Protein AF-A0A8T5MY66-F1 (afdb_monomer)

Solvent-accessible surface area (backbone atoms only — not comparable to full-atom values): 10699 Å² total; per-residue (Å²): 117,70,70,63,54,52,51,50,50,50,51,51,50,52,50,55,56,57,70,69,61,70,74,76,71,72,78,82,62,69,75,43,76,49,64,55,72,71,47,75,70,52,87,51,34,22,42,39,56,70,46,51,78,61,66,60,88,68,68,92,78,61,73,84,42,66,43,80,36,74,86,67,71,63,45,74,48,63,56,72,60,42,59,83,64,53,39,90,85,25,52,31,36,37,56,72,45,51,78,63,68,48,90,67,72,76,89,60,76,81,44,63,46,80,47,75,55,76,86,86,56,64,67,58,52,52,53,52,52,52,51,53,52,52,52,51,52,53,52,51,52,52,49,53,52,53,55,55,54,57,60,63,57,74,71,67,74,79,79,80,80,82,77,84,82,83,79,86,82,134

Secondary structure (DSSP, 8-state):
-HHHHHHHHHHHHHHHHHHH------------EEEPPPPPPBTTEEE--EEETT-----TTPPPSEEE-S-----EEEPPPBSSSPPTT-EEE--EEETT-----TTPPPSEEE-------HHHHHHHHHHHHHHHHHHHHHHHHHHHHHHHHTT----------PPPP-

Structure (mmCIF, N/CA/C/O backbone):
data_AF-A0A8T5MY66-F1
#
_entry.id   AF-A0A8T5MY66-F1
#
loop_
_atom_site.group_PDB
_atom_site.id
_atom_site.type_symbol
_atom_site.label_atom_id
_atom_site.label_alt_id
_atom_site.label_comp_id
_atom_site.label_asym_id
_atom_site.label_entity_id
_atom_site.label_seq_id
_atom_site.pdbx_PDB_ins_code
_atom_site.Cartn_x
_atom_site.Cartn_y
_atom_site.Cartn_z
_atom_site.occupancy
_atom_site.B_iso_or_equiv
_atom_site.auth_seq_id
_atom_site.auth_comp_id
_atom_site.auth_asym_id
_atom_site.auth_atom_id
_atom_site.pdbx_PDB_model_num
ATOM 1 N N . MET A 1 1 ? 43.181 -6.638 -99.731 1.00 58.56 1 MET A N 1
ATOM 2 C CA . MET A 1 1 ? 42.036 -5.962 -99.068 1.00 58.56 1 MET A CA 1
ATOM 3 C C . MET A 1 1 ? 41.405 -6.751 -97.910 1.00 58.56 1 MET A C 1
ATOM 5 O O . MET A 1 1 ? 41.001 -6.121 -96.945 1.00 58.56 1 MET A O 1
ATOM 9 N N . LYS A 1 2 ? 41.389 -8.096 -97.917 1.00 59.41 2 LYS A N 1
ATOM 10 C CA . LYS A 1 2 ? 40.743 -8.921 -96.867 1.00 59.41 2 LYS A CA 1
ATOM 11 C C . LYS A 1 2 ? 41.332 -8.785 -95.442 1.00 59.41 2 LYS A C 1
ATOM 13 O O . LYS A 1 2 ? 40.583 -8.845 -94.477 1.00 59.41 2 LYS A O 1
ATOM 18 N N . LYS A 1 3 ? 42.639 -8.510 -95.293 1.00 58.75 3 LYS A N 1
ATOM 19 C CA . LYS A 1 3 ? 43.291 -8.324 -93.973 1.00 58.75 3 LYS A CA 1
ATOM 20 C C . LYS A 1 3 ? 42.871 -7.041 -93.232 1.00 58.75 3 LYS A C 1
ATOM 22 O O . LYS A 1 3 ? 42.819 -7.055 -92.010 1.00 58.75 3 LYS A O 1
ATOM 27 N N . LYS A 1 4 ? 42.541 -5.956 -93.951 1.00 65.25 4 LYS A N 1
ATOM 28 C CA . LYS A 1 4 ? 42.082 -4.690 -93.337 1.00 65.25 4 LYS A CA 1
ATOM 29 C C . LYS A 1 4 ? 40.642 -4.799 -92.824 1.00 65.25 4 LYS A C 1
ATOM 31 O O . LYS A 1 4 ? 40.351 -4.314 -91.743 1.00 65.25 4 LYS A O 1
ATOM 36 N N . ILE A 1 5 ? 39.778 -5.505 -93.557 1.00 70.75 5 ILE A N 1
ATOM 37 C CA . ILE A 1 5 ? 38.392 -5.784 -93.144 1.00 70.75 5 ILE A CA 1
ATOM 38 C C . ILE A 1 5 ? 38.368 -6.707 -91.920 1.00 70.75 5 ILE A C 1
ATOM 40 O O . ILE A 1 5 ? 37.624 -6.449 -90.985 1.00 70.75 5 ILE A O 1
ATOM 44 N N . PHE A 1 6 ? 39.237 -7.722 -91.876 1.00 74.62 6 PHE A N 1
ATOM 45 C CA . PHE A 1 6 ? 39.376 -8.598 -90.709 1.00 74.62 6 PHE A CA 1
ATOM 46 C C . PHE A 1 6 ? 39.810 -7.834 -89.446 1.00 74.62 6 PHE A C 1
ATOM 48 O O . PHE A 1 6 ? 39.250 -8.047 -88.377 1.00 74.62 6 PHE A O 1
ATOM 55 N N . PHE A 1 7 ? 40.738 -6.881 -89.580 1.00 76.12 7 PHE A N 1
ATOM 56 C CA . PHE A 1 7 ? 41.144 -6.008 -88.474 1.00 76.12 7 PHE A CA 1
ATOM 57 C C . PHE A 1 7 ? 40.007 -5.100 -87.991 1.00 76.12 7 PHE A C 1
ATOM 59 O O . PHE A 1 7 ? 39.829 -4.931 -86.791 1.00 76.12 7 PHE A O 1
ATOM 66 N N . ILE A 1 8 ? 39.208 -4.558 -88.914 1.00 81.12 8 ILE A N 1
ATOM 67 C CA . ILE A 1 8 ? 38.040 -3.733 -88.581 1.00 81.12 8 ILE A CA 1
ATOM 68 C C . ILE A 1 8 ? 36.970 -4.572 -87.872 1.00 81.12 8 ILE A C 1
ATOM 70 O O . ILE A 1 8 ? 36.420 -4.119 -86.877 1.00 81.12 8 ILE A O 1
ATOM 74 N N . PHE A 1 9 ? 36.724 -5.810 -88.310 1.00 81.50 9 PHE A N 1
ATOM 75 C CA . PHE A 1 9 ? 35.807 -6.726 -87.625 1.00 81.50 9 PHE A CA 1
ATOM 76 C C . PHE A 1 9 ? 36.291 -7.097 -86.223 1.00 81.50 9 PHE A C 1
ATOM 78 O O . PHE A 1 9 ? 35.478 -7.128 -85.310 1.00 81.50 9 PHE A O 1
ATOM 85 N N . ILE A 1 10 ? 37.594 -7.320 -86.026 1.00 80.06 10 ILE A N 1
ATOM 86 C CA . ILE A 1 10 ? 38.159 -7.571 -84.692 1.00 80.06 10 ILE A CA 1
ATOM 87 C C . ILE A 1 10 ? 38.021 -6.336 -83.803 1.00 80.06 10 ILE A C 1
ATOM 89 O O . ILE A 1 10 ? 37.615 -6.475 -82.659 1.00 80.06 10 ILE A O 1
ATOM 93 N N . ILE A 1 11 ? 38.299 -5.136 -84.318 1.00 80.00 11 ILE A N 1
ATOM 94 C CA . ILE A 1 11 ? 38.149 -3.888 -83.558 1.00 80.00 11 ILE A CA 1
ATOM 95 C C . ILE A 1 11 ? 36.678 -3.642 -83.201 1.00 80.00 11 ILE A C 1
ATOM 97 O O . ILE A 1 11 ? 36.388 -3.301 -82.063 1.00 80.00 11 ILE A O 1
ATOM 101 N N . ILE A 1 12 ? 35.740 -3.867 -84.126 1.00 81.31 12 ILE A N 1
ATOM 102 C CA . ILE A 1 12 ? 34.298 -3.733 -83.870 1.00 81.31 12 ILE A CA 1
ATOM 103 C C . ILE A 1 12 ? 33.816 -4.796 -82.876 1.00 81.31 12 ILE A C 1
ATOM 105 O O . ILE A 1 12 ? 33.036 -4.472 -81.989 1.00 81.31 12 ILE A O 1
ATOM 109 N N . LEU A 1 13 ? 34.303 -6.036 -82.970 1.00 78.38 13 LEU A N 1
ATOM 110 C CA . LEU A 1 13 ? 33.989 -7.100 -82.014 1.00 78.38 13 LEU A CA 1
ATOM 111 C C . LEU A 1 13 ? 34.544 -6.767 -80.623 1.00 78.38 13 LEU A C 1
ATOM 113 O O . LEU A 1 13 ? 33.845 -6.934 -79.634 1.00 78.38 13 LEU A O 1
ATOM 117 N N . PHE A 1 14 ? 35.764 -6.233 -80.545 1.00 74.88 14 PHE A N 1
ATOM 118 C CA . PHE A 1 14 ? 36.388 -5.808 -79.293 1.00 74.88 14 PHE A CA 1
ATOM 119 C C . PHE A 1 14 ? 35.660 -4.598 -78.684 1.00 74.88 14 PHE A C 1
ATOM 121 O O . PHE A 1 14 ? 35.406 -4.578 -77.486 1.00 74.88 14 PHE A O 1
ATOM 128 N N . LEU A 1 15 ? 35.226 -3.637 -79.509 1.00 73.88 15 LEU A N 1
ATOM 129 C CA . LEU A 1 15 ? 34.414 -2.490 -79.085 1.00 73.88 15 LEU A CA 1
ATOM 130 C C . LEU A 1 15 ? 33.002 -2.904 -78.634 1.00 73.88 15 LEU A C 1
ATOM 132 O O . LEU A 1 15 ? 32.518 -2.388 -77.631 1.00 73.88 15 LEU A O 1
ATOM 136 N N . LEU A 1 16 ? 32.356 -3.857 -79.318 1.00 72.19 16 LEU A N 1
ATOM 137 C CA . LEU A 1 16 ? 31.059 -4.429 -78.922 1.00 72.19 16 LEU A CA 1
ATOM 138 C C . LEU A 1 16 ? 31.158 -5.245 -77.626 1.00 72.19 16 LEU A C 1
ATOM 140 O O . LEU A 1 16 ? 30.234 -5.219 -76.817 1.00 72.19 16 LEU A O 1
ATOM 144 N N . VAL A 1 17 ? 32.280 -5.933 -77.398 1.00 71.31 17 VAL A N 1
ATOM 145 C CA . VAL A 1 17 ? 32.572 -6.610 -76.126 1.00 71.31 17 VAL A CA 1
ATOM 146 C C . VAL A 1 17 ? 32.805 -5.584 -75.011 1.00 71.31 17 VAL A C 1
ATOM 148 O O . VAL A 1 17 ? 32.266 -5.755 -73.921 1.00 71.31 17 VAL A O 1
ATOM 151 N N . CYS A 1 18 ? 33.509 -4.479 -75.283 1.00 65.75 18 CYS A N 1
ATOM 152 C CA . CYS A 1 18 ? 33.688 -3.389 -74.318 1.00 65.75 18 CYS A CA 1
ATOM 153 C C . CYS A 1 18 ? 32.377 -2.661 -73.965 1.00 65.75 18 CYS A C 1
ATOM 155 O O . CYS A 1 18 ? 32.228 -2.230 -72.827 1.00 65.75 18 CYS A O 1
ATOM 157 N N . LEU A 1 19 ? 31.417 -2.550 -74.891 1.00 66.12 19 LEU A N 1
ATOM 158 C CA . LEU A 1 19 ? 30.118 -1.896 -74.653 1.00 66.12 19 LEU A CA 1
ATOM 159 C C . LEU A 1 19 ? 29.172 -2.695 -73.734 1.00 66.12 19 LEU A C 1
ATOM 161 O O . LEU A 1 19 ? 28.270 -2.105 -73.148 1.00 66.12 19 LEU A O 1
ATOM 165 N N . ASN A 1 20 ? 29.379 -4.008 -73.584 1.00 62.38 20 ASN A N 1
ATOM 166 C CA . ASN A 1 20 ? 28.570 -4.865 -72.702 1.00 62.38 20 ASN A CA 1
ATOM 167 C C . ASN A 1 20 ? 29.168 -5.036 -71.301 1.00 62.38 20 ASN A C 1
ATOM 169 O O . ASN A 1 20 ? 28.506 -5.569 -70.412 1.00 62.38 20 ASN A O 1
ATOM 173 N N . VAL A 1 21 ? 30.397 -4.562 -71.077 1.00 61.84 21 VAL A N 1
ATOM 174 C CA . VAL A 1 21 ? 30.969 -4.453 -69.733 1.00 61.84 21 VAL A CA 1
ATOM 175 C C . VAL A 1 21 ? 30.488 -3.134 -69.138 1.00 61.84 21 VAL A C 1
ATOM 177 O O . VAL A 1 21 ? 31.235 -2.181 -68.931 1.00 61.84 21 VAL A O 1
ATOM 180 N N . VAL A 1 22 ? 29.185 -3.077 -68.864 1.00 61.06 22 VAL A N 1
ATOM 181 C CA . VAL A 1 22 ? 28.680 -2.190 -67.823 1.00 61.06 22 VAL A CA 1
ATOM 182 C C . VAL A 1 22 ? 29.174 -2.806 -66.523 1.00 61.06 22 VAL A C 1
ATOM 184 O O . VAL A 1 22 ? 28.563 -3.718 -65.972 1.00 61.06 22 VAL A O 1
ATOM 187 N N . CYS A 1 23 ? 30.331 -2.340 -66.056 1.00 57.69 23 CYS A N 1
ATOM 188 C CA . CYS A 1 23 ? 30.695 -2.490 -64.661 1.00 57.69 23 CYS A CA 1
ATOM 189 C C . CYS A 1 23 ? 29.649 -1.708 -63.866 1.00 57.69 23 CYS A C 1
ATOM 191 O O . CYS A 1 23 ? 29.817 -0.518 -63.605 1.00 57.69 23 CYS A O 1
ATOM 193 N N . ALA A 1 24 ? 28.555 -2.369 -63.488 1.00 60.09 24 ALA A N 1
ATOM 194 C CA . ALA A 1 24 ? 27.891 -2.028 -62.249 1.00 60.09 24 ALA A CA 1
ATOM 195 C C . ALA A 1 24 ? 28.945 -2.283 -61.170 1.00 60.09 24 ALA A C 1
ATOM 197 O O . ALA A 1 24 ? 29.106 -3.398 -60.682 1.00 60.09 24 ALA A O 1
ATOM 198 N N . ALA A 1 25 ? 29.759 -1.263 -60.900 1.00 57.56 25 ALA A N 1
ATOM 199 C CA . ALA A 1 25 ? 30.486 -1.183 -59.659 1.00 57.56 25 ALA A CA 1
ATOM 200 C C . ALA A 1 25 ? 29.394 -1.132 -58.594 1.00 57.56 25 ALA A C 1
ATOM 202 O O . ALA A 1 25 ? 28.840 -0.075 -58.296 1.00 57.56 25 ALA A O 1
ATOM 203 N N . GLU A 1 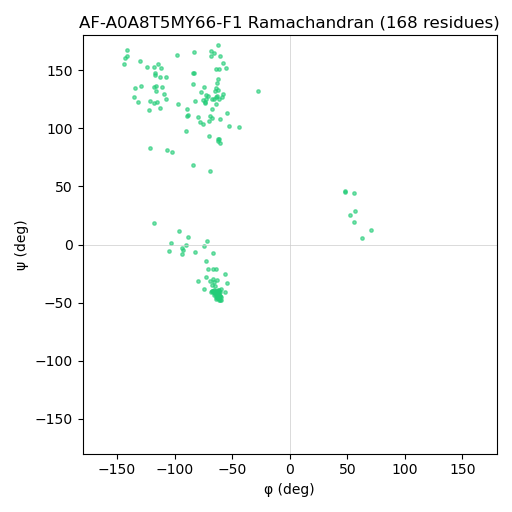26 ? 29.002 -2.307 -58.109 1.00 61.00 26 GLU A N 1
ATOM 204 C CA . GLU A 1 26 ? 28.394 -2.431 -56.803 1.00 61.00 26 GLU A CA 1
ATOM 205 C C . GLU A 1 26 ? 29.393 -1.742 -55.880 1.00 61.00 26 GLU A C 1
ATOM 207 O O . GLU A 1 26 ? 30.505 -2.230 -55.657 1.00 61.00 26 GLU A O 1
ATOM 212 N N . ASN A 1 27 ? 29.078 -0.504 -55.496 1.00 65.25 27 ASN A N 1
ATOM 213 C CA . ASN A 1 27 ? 29.846 0.216 -54.505 1.00 65.25 27 ASN A CA 1
ATOM 214 C C . ASN A 1 27 ? 29.698 -0.616 -53.235 1.00 65.25 27 ASN A C 1
ATOM 216 O O . ASN A 1 27 ? 28.736 -0.434 -52.493 1.00 65.25 27 ASN A O 1
ATOM 220 N N . ASN A 1 28 ? 30.616 -1.564 -53.030 1.00 73.94 28 ASN A N 1
ATOM 221 C CA . ASN A 1 28 ? 30.722 -2.406 -51.846 1.00 73.94 28 ASN A CA 1
ATOM 222 C C . ASN A 1 28 ? 31.175 -1.533 -50.675 1.00 73.94 28 ASN A C 1
ATOM 224 O O . ASN A 1 28 ? 32.269 -1.676 -50.129 1.00 73.94 28 ASN A O 1
ATOM 228 N N . CYS A 1 29 ? 30.336 -0.564 -50.325 1.00 83.12 29 CYS A N 1
ATOM 229 C CA . CYS A 1 29 ? 30.493 0.250 -49.148 1.00 83.12 29 CYS A CA 1
ATOM 230 C C . CYS A 1 29 ? 30.077 -0.620 -47.969 1.00 83.12 29 CYS A C 1
ATOM 232 O O . CYS A 1 29 ? 28.899 -0.906 -47.764 1.00 83.12 29 CYS A O 1
ATOM 234 N N . THR A 1 30 ? 31.074 -1.107 -47.238 1.00 88.06 30 THR A N 1
ATOM 235 C CA . THR A 1 30 ? 30.850 -1.867 -46.009 1.00 88.06 30 THR A CA 1
ATOM 236 C C . THR A 1 30 ? 30.624 -0.870 -44.880 1.00 88.06 30 THR A C 1
ATOM 238 O O . THR A 1 30 ? 31.488 -0.019 -44.643 1.00 88.06 30 THR A O 1
ATOM 241 N N . GLN A 1 31 ? 29.491 -0.966 -44.180 1.00 90.31 31 GLN A N 1
ATOM 242 C CA . GLN A 1 31 ? 29.207 -0.084 -43.050 1.00 90.31 31 GLN A CA 1
ATOM 243 C C . GLN A 1 31 ? 30.222 -0.295 -41.920 1.00 90.31 31 GLN A C 1
ATOM 245 O O . GLN A 1 31 ? 30.559 -1.429 -41.574 1.00 90.31 31 GLN A O 1
ATOM 250 N N . ASN A 1 32 ? 30.667 0.797 -41.302 1.00 92.69 32 ASN A N 1
ATOM 251 C CA . ASN A 1 32 ? 31.508 0.777 -40.109 1.00 92.69 32 ASN A CA 1
ATOM 252 C C . ASN A 1 32 ? 30.798 1.523 -38.978 1.00 92.69 32 ASN A C 1
ATOM 254 O O . ASN A 1 32 ? 31.026 2.713 -38.741 1.00 92.69 32 ASN A O 1
ATOM 258 N N . TRP A 1 33 ? 29.909 0.808 -38.294 1.00 93.81 33 TRP A N 1
ATOM 259 C CA . TRP A 1 33 ? 29.104 1.362 -37.214 1.00 93.81 33 TRP A CA 1
ATOM 260 C C . TRP A 1 33 ? 29.930 1.597 -35.954 1.00 93.81 33 TRP A C 1
ATOM 262 O O . TRP A 1 33 ? 30.492 0.669 -35.373 1.00 93.81 33 TRP A O 1
ATOM 272 N N . GLN A 1 34 ? 29.932 2.842 -35.496 1.00 95.25 34 GLN A N 1
ATOM 273 C CA . GLN A 1 34 ? 30.491 3.257 -34.218 1.00 95.25 34 GLN A CA 1
ATOM 274 C C . GLN A 1 34 ? 29.340 3.707 -33.324 1.00 95.25 34 GLN A C 1
ATOM 276 O O . GLN A 1 34 ? 28.626 4.653 -33.657 1.00 95.25 34 GLN A O 1
ATOM 281 N N . CYS A 1 35 ? 29.138 3.011 -32.206 1.00 96.75 35 CYS A N 1
ATOM 282 C CA . CYS A 1 35 ? 28.062 3.314 -31.270 1.00 96.75 35 CYS A CA 1
ATOM 283 C C . CYS A 1 35 ? 28.604 3.952 -29.991 1.00 96.75 35 CYS A C 1
ATOM 285 O O . CYS A 1 35 ? 29.657 3.559 -29.486 1.00 96.75 35 CYS A O 1
ATOM 287 N N . THR A 1 36 ? 27.851 4.892 -29.425 1.00 96.69 36 THR A N 1
ATOM 288 C CA . THR A 1 36 ? 28.101 5.386 -28.070 1.00 96.69 36 THR A CA 1
ATOM 289 C C . THR A 1 36 ? 27.859 4.282 -27.039 1.00 96.69 36 THR A C 1
ATOM 291 O O . THR A 1 36 ? 27.196 3.274 -27.314 1.00 96.69 36 THR A O 1
ATOM 294 N N . ILE A 1 37 ? 28.341 4.498 -25.812 1.00 93.19 37 ILE A N 1
ATOM 295 C CA . ILE A 1 37 ? 27.845 3.733 -24.664 1.00 93.19 37 ILE A CA 1
ATOM 296 C C . ILE A 1 37 ? 26.328 3.920 -24.525 1.00 93.19 37 ILE A C 1
ATOM 298 O O . ILE A 1 37 ? 25.766 4.916 -24.996 1.00 93.19 37 ILE A O 1
ATOM 302 N N . TRP A 1 38 ? 25.674 2.955 -23.883 1.00 90.94 38 TRP A N 1
ATOM 303 C CA . TRP A 1 38 ? 24.275 3.096 -23.504 1.00 90.94 38 TRP A CA 1
ATOM 304 C C . TRP A 1 38 ? 24.093 4.254 -22.522 1.00 90.94 38 TRP A C 1
ATOM 306 O O . TRP A 1 38 ? 24.941 4.489 -21.657 1.00 90.94 38 TRP A O 1
ATOM 316 N N . SER A 1 39 ? 22.985 4.977 -22.663 1.00 88.12 39 SER A N 1
ATOM 317 C CA . SER A 1 39 ? 22.543 5.974 -21.696 1.00 88.12 39 SER A CA 1
ATOM 318 C C . SER A 1 39 ? 22.238 5.332 -20.342 1.00 88.12 39 SER A C 1
ATOM 320 O O . SER A 1 39 ? 22.142 4.111 -20.210 1.00 88.12 39 SER A O 1
ATOM 322 N N . ALA A 1 40 ? 21.989 6.171 -19.334 1.00 80.69 40 ALA A N 1
ATOM 323 C CA . ALA A 1 40 ? 21.307 5.710 -18.132 1.00 80.69 40 ALA A CA 1
ATOM 324 C C . ALA A 1 40 ? 19.953 5.068 -18.491 1.00 80.69 40 ALA A C 1
ATOM 326 O O . ALA A 1 40 ? 19.330 5.419 -19.499 1.00 80.69 40 ALA A O 1
ATOM 327 N N . CYS A 1 41 ? 19.521 4.129 -17.655 1.00 79.69 41 CYS A N 1
ATOM 328 C CA . CYS A 1 41 ? 18.218 3.493 -17.764 1.00 79.69 41 CYS A CA 1
ATOM 329 C C . CYS A 1 41 ? 17.127 4.471 -17.313 1.00 79.69 41 CYS A C 1
ATOM 331 O O . CYS A 1 41 ? 17.173 4.933 -16.174 1.00 79.69 41 CYS A O 1
ATOM 333 N N . VAL A 1 42 ? 16.167 4.784 -18.183 1.00 73.69 42 VAL A N 1
ATOM 334 C CA . VAL A 1 42 ? 15.022 5.656 -17.876 1.00 73.69 42 VAL A CA 1
ATOM 335 C C . VAL A 1 42 ? 13.756 4.957 -18.360 1.00 73.69 42 VAL A C 1
ATOM 337 O O . VAL A 1 42 ? 13.667 4.602 -19.532 1.00 73.69 42 VAL A O 1
ATOM 340 N N . GLY A 1 43 ? 12.794 4.715 -17.466 1.00 69.00 43 GLY A N 1
ATOM 341 C CA . GLY A 1 43 ? 11.544 4.031 -17.824 1.00 69.00 43 GLY A CA 1
ATOM 342 C C . GLY A 1 43 ? 11.765 2.655 -18.470 1.00 69.00 43 GLY A C 1
ATOM 343 O O . GLY A 1 43 ? 11.172 2.360 -19.502 1.00 69.00 43 GLY A O 1
ATOM 344 N N . GLU A 1 44 ? 12.677 1.846 -17.914 1.00 78.00 44 GLU A N 1
ATOM 345 C CA . GLU A 1 44 ? 13.087 0.520 -18.424 1.00 78.00 44 GLU A CA 1
ATOM 346 C C . GLU A 1 44 ? 13.759 0.516 -19.811 1.00 78.00 44 GLU A C 1
ATOM 348 O O . GLU A 1 44 ? 14.083 -0.554 -20.333 1.00 78.00 44 GLU A O 1
ATOM 353 N N . ILE A 1 45 ? 14.033 1.686 -20.397 1.00 83.94 45 ILE A N 1
ATOM 354 C CA . ILE A 1 45 ? 14.668 1.832 -21.708 1.00 83.94 45 ILE A CA 1
ATOM 355 C C . ILE A 1 45 ? 16.001 2.571 -21.561 1.00 83.94 45 ILE A C 1
ATOM 357 O O . ILE A 1 45 ? 16.121 3.586 -20.879 1.00 83.94 45 ILE A O 1
ATOM 361 N N . GLN A 1 46 ? 17.028 2.060 -22.233 1.00 90.12 46 GLN A N 1
ATOM 362 C CA . GLN A 1 46 ? 18.279 2.778 -22.463 1.00 90.12 46 GLN A CA 1
ATOM 363 C C . GLN A 1 46 ? 18.470 2.977 -23.962 1.00 90.12 46 GLN A C 1
ATOM 365 O O . GLN A 1 46 ? 18.095 2.124 -24.774 1.00 90.12 46 GLN A O 1
ATOM 370 N N . ILE A 1 47 ? 19.061 4.111 -24.321 1.00 93.19 47 ILE A N 1
ATOM 371 C CA . ILE A 1 47 ? 19.302 4.506 -25.705 1.00 93.19 47 ILE A CA 1
ATOM 372 C C . ILE A 1 47 ? 20.796 4.639 -25.974 1.00 93.19 47 ILE A C 1
ATOM 374 O O . ILE A 1 47 ? 21.586 4.926 -25.077 1.00 93.19 47 ILE A O 1
ATOM 378 N N . ARG A 1 48 ? 21.199 4.439 -27.221 1.00 96.06 48 ARG A N 1
ATOM 379 C CA . ARG A 1 48 ? 22.538 4.776 -27.715 1.00 96.06 48 ARG A CA 1
ATOM 380 C C . ARG A 1 48 ? 22.422 5.328 -29.125 1.00 96.06 48 ARG A C 1
ATOM 382 O O . ARG A 1 48 ? 21.413 5.109 -29.782 1.00 96.06 48 ARG A O 1
ATOM 389 N N . SER A 1 49 ? 23.460 6.006 -29.591 1.00 96.06 49 SER A N 1
ATOM 390 C CA . SER A 1 49 ? 23.542 6.481 -30.972 1.00 96.06 49 SER A CA 1
ATOM 391 C C . SER A 1 49 ? 24.618 5.707 -31.718 1.00 96.06 49 SER A C 1
ATOM 393 O O . SER A 1 49 ? 25.703 5.502 -31.175 1.00 96.06 49 SER A O 1
ATOM 395 N N . CYS A 1 50 ? 24.322 5.273 -32.938 1.00 95.81 50 CYS A N 1
ATOM 396 C CA . CYS A 1 50 ? 25.220 4.556 -33.830 1.00 95.81 50 CYS A CA 1
ATOM 397 C C . CYS A 1 50 ? 25.377 5.334 -35.141 1.00 95.81 50 CYS A C 1
ATOM 399 O O . CYS A 1 50 ? 24.402 5.605 -35.843 1.00 95.81 50 CYS A O 1
ATOM 401 N N . ILE A 1 51 ? 26.622 5.663 -35.487 1.00 93.94 51 ILE A N 1
ATOM 402 C CA . ILE A 1 51 ? 26.980 6.426 -36.687 1.00 93.94 51 ILE A CA 1
ATOM 403 C C . ILE A 1 51 ? 27.831 5.542 -37.598 1.00 93.94 51 ILE A C 1
ATOM 405 O O . ILE A 1 51 ? 28.784 4.907 -37.139 1.00 93.94 51 ILE A O 1
ATOM 409 N N . ASP A 1 52 ? 27.498 5.504 -38.887 1.00 94.00 52 ASP A N 1
ATOM 410 C CA . ASP A 1 52 ? 28.329 4.847 -39.893 1.00 94.00 52 ASP A CA 1
ATOM 411 C C . ASP A 1 52 ? 29.494 5.763 -40.275 1.00 94.00 52 ASP A C 1
ATOM 413 O O . ASP A 1 52 ? 29.317 6.784 -40.941 1.00 94.00 52 ASP A O 1
ATOM 417 N N . SER A 1 53 ? 30.703 5.387 -39.863 1.00 92.69 53 SER A N 1
ATOM 418 C CA . SER A 1 53 ? 31.913 6.168 -40.147 1.00 92.69 53 SER A CA 1
ATOM 419 C C . SER A 1 53 ? 32.270 6.196 -41.633 1.00 92.69 53 SER A C 1
ATOM 421 O O . SER A 1 53 ? 32.984 7.096 -42.069 1.00 92.69 53 SER A O 1
ATOM 423 N N . ASN A 1 54 ? 31.766 5.234 -42.410 1.00 89.75 54 ASN A N 1
ATOM 424 C CA . ASN A 1 54 ? 32.005 5.153 -43.848 1.00 89.75 54 ASN A CA 1
ATOM 425 C C . ASN A 1 54 ? 30.915 5.858 -44.672 1.00 89.75 54 ASN A C 1
ATOM 427 O O . ASN A 1 54 ? 31.063 5.975 -45.887 1.00 89.75 54 ASN A O 1
ATOM 431 N N . ASN A 1 55 ? 29.854 6.356 -44.022 1.00 88.19 55 ASN A N 1
ATOM 432 C CA . ASN A 1 55 ? 28.742 7.083 -44.636 1.00 88.19 55 ASN A CA 1
ATOM 433 C C . ASN A 1 55 ? 28.165 6.385 -45.885 1.00 88.19 55 ASN A C 1
ATOM 435 O O . ASN A 1 55 ? 27.937 7.007 -46.924 1.00 88.19 55 ASN A O 1
ATOM 439 N N . CYS A 1 56 ? 27.941 5.075 -45.787 1.00 86.88 56 CYS A N 1
ATOM 440 C CA . CYS A 1 56 ? 27.481 4.233 -46.887 1.00 86.88 56 CYS A CA 1
ATOM 441 C C . CYS A 1 56 ? 26.005 4.457 -47.257 1.00 86.88 56 CYS A C 1
ATOM 443 O O . CYS A 1 56 ? 25.564 3.991 -48.306 1.00 86.88 56 CYS A O 1
ATOM 445 N N . GLY A 1 57 ? 25.231 5.143 -46.407 1.00 81.06 57 GLY A N 1
ATOM 446 C CA . GLY A 1 57 ? 23.831 5.506 -46.666 1.00 81.06 57 GLY A CA 1
ATOM 447 C C . GLY A 1 57 ? 22.844 4.333 -46.638 1.00 81.06 57 GLY A C 1
ATOM 448 O O . GLY A 1 57 ? 21.707 4.482 -47.079 1.00 81.06 57 GLY A O 1
ATOM 449 N N . ASN A 1 58 ? 23.269 3.167 -46.143 1.00 81.62 58 ASN A N 1
ATOM 450 C CA . ASN A 1 58 ? 22.454 1.961 -46.061 1.00 81.62 58 ASN A CA 1
ATOM 451 C C . ASN A 1 58 ? 22.347 1.459 -44.609 1.00 81.62 58 ASN A C 1
ATOM 453 O O . ASN A 1 58 ? 23.328 0.972 -44.044 1.00 81.62 58 ASN A O 1
ATOM 457 N N . ASP A 1 59 ? 21.133 1.477 -44.054 1.00 85.81 59 ASP A N 1
ATOM 458 C CA . ASP A 1 59 ? 20.839 1.095 -42.665 1.00 85.81 59 ASP A CA 1
ATOM 459 C C . ASP A 1 59 ? 20.533 -0.401 -42.461 1.00 85.81 59 ASP A C 1
ATOM 461 O O . ASP A 1 59 ? 20.196 -0.817 -41.354 1.00 85.81 59 ASP A O 1
ATOM 465 N N . SER A 1 60 ? 20.683 -1.243 -43.492 1.00 84.38 60 SER A N 1
ATOM 466 C CA . SER A 1 60 ? 20.316 -2.675 -43.438 1.00 84.38 60 SER A CA 1
ATOM 467 C C . SER A 1 60 ? 21.005 -3.458 -42.307 1.00 84.38 60 SER A C 1
ATOM 469 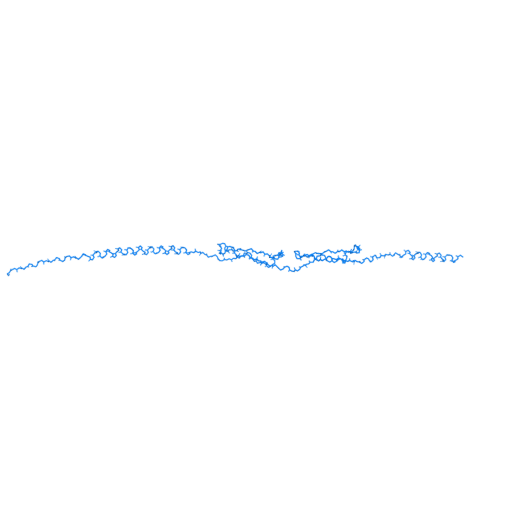O O . SER A 1 60 ? 20.486 -4.474 -41.855 1.00 84.38 60 SER A O 1
ATOM 471 N N . ALA A 1 61 ? 22.174 -2.994 -41.858 1.00 86.19 61 ALA A N 1
ATOM 472 C CA . ALA A 1 61 ? 22.962 -3.590 -40.780 1.00 86.19 61 ALA A CA 1
ATOM 473 C C . ALA A 1 61 ? 23.132 -2.648 -39.572 1.00 86.19 61 ALA A C 1
ATOM 475 O O . ALA A 1 61 ? 24.062 -2.828 -38.782 1.00 86.19 61 ALA A O 1
ATOM 476 N N . LYS A 1 62 ? 22.286 -1.615 -39.439 1.00 93.19 62 LYS A N 1
ATOM 477 C CA . LYS A 1 62 ? 22.386 -0.654 -38.337 1.00 93.19 62 LYS A CA 1
ATOM 478 C C . LYS A 1 62 ? 22.139 -1.354 -36.990 1.00 93.19 62 LYS A C 1
ATOM 480 O O . LYS A 1 62 ? 21.115 -2.023 -36.834 1.00 93.19 62 LYS A O 1
ATOM 485 N N . PRO A 1 63 ? 23.040 -1.218 -35.998 1.00 93.25 63 PRO A N 1
ATOM 486 C CA . PRO A 1 63 ? 22.826 -1.784 -34.673 1.00 93.25 63 PRO A CA 1
ATOM 487 C C . PRO A 1 63 ? 21.621 -1.152 -33.971 1.00 93.25 63 PRO A C 1
ATOM 489 O O . PRO A 1 63 ? 21.317 0.021 -34.163 1.00 93.25 63 PRO A O 1
ATOM 492 N N . VAL A 1 64 ? 20.974 -1.920 -33.093 1.00 92.62 64 VAL A N 1
ATOM 493 C CA . VAL A 1 64 ? 19.821 -1.444 -32.319 1.00 92.62 64 VAL A CA 1
ATOM 494 C C . VAL A 1 64 ? 20.227 -0.285 -31.400 1.00 92.62 64 VAL A C 1
ATOM 496 O O . VAL A 1 64 ? 21.229 -0.380 -30.687 1.00 92.62 64 VAL A O 1
ATOM 499 N N . GLU A 1 65 ? 19.434 0.783 -31.400 1.00 95.44 65 GLU A N 1
ATOM 500 C CA . GLU A 1 65 ? 19.679 2.022 -30.644 1.00 95.44 65 GLU A CA 1
ATOM 501 C C . GLU A 1 65 ? 18.792 2.180 -29.402 1.00 95.44 65 GLU A C 1
ATOM 503 O O . GLU A 1 65 ? 19.004 3.097 -28.614 1.00 95.44 65 GLU A O 1
ATOM 508 N N . ASN A 1 66 ? 17.838 1.273 -29.183 1.00 92.62 66 ASN A N 1
ATOM 509 C CA . ASN A 1 66 ? 17.048 1.183 -27.958 1.00 92.62 66 ASN A CA 1
ATOM 510 C C . ASN A 1 66 ? 17.076 -0.248 -27.417 1.00 92.62 66 ASN A C 1
ATOM 512 O O . ASN A 1 66 ? 16.953 -1.212 -28.161 1.00 92.62 66 ASN A O 1
ATOM 516 N N . GLN A 1 67 ? 17.248 -0.413 -26.114 1.00 88.06 67 GLN A N 1
ATOM 517 C CA . GLN A 1 67 ? 17.066 -1.726 -25.507 1.00 88.06 67 GLN A CA 1
ATOM 518 C C . GLN A 1 67 ? 16.444 -1.595 -24.130 1.00 88.06 67 GLN A C 1
ATOM 520 O O . GLN A 1 67 ? 16.599 -0.571 -23.462 1.00 88.06 67 GLN A O 1
ATOM 525 N N . SER A 1 68 ? 15.779 -2.664 -23.696 1.00 84.25 68 SER A N 1
ATOM 526 C CA . SER A 1 68 ? 15.377 -2.772 -22.303 1.00 84.25 68 SER A CA 1
ATOM 527 C C . SER A 1 68 ? 16.634 -2.809 -21.432 1.00 84.25 68 SER A C 1
ATOM 529 O O . SER A 1 68 ? 17.581 -3.559 -21.694 1.00 84.25 68 SER A O 1
ATOM 531 N N . CYS A 1 69 ? 16.683 -1.941 -20.434 1.00 77.00 69 CYS A N 1
ATOM 532 C CA . CYS A 1 69 ? 17.665 -1.999 -19.362 1.00 77.00 69 CYS A CA 1
ATOM 533 C C . CYS A 1 69 ? 17.054 -2.678 -18.137 1.00 77.00 69 CYS A C 1
ATOM 535 O O . CYS A 1 69 ? 15.846 -2.864 -18.060 1.00 77.00 69 CYS A O 1
ATOM 537 N N . PHE A 1 70 ? 17.935 -3.108 -17.232 1.00 66.31 70 PHE A N 1
ATOM 538 C CA . PHE A 1 70 ? 17.675 -3.926 -16.047 1.00 66.31 70 PHE A CA 1
ATOM 539 C C . PHE A 1 70 ? 16.262 -3.776 -15.461 1.00 66.31 70 PHE A C 1
ATOM 541 O O . PHE A 1 70 ? 15.815 -2.657 -15.227 1.00 66.31 70 PHE A O 1
ATOM 548 N N . GLN A 1 71 ? 15.611 -4.913 -15.179 1.00 71.12 71 GLN A N 1
ATOM 549 C CA . GLN A 1 71 ? 14.334 -5.004 -14.463 1.00 71.12 71 GLN A CA 1
ATOM 550 C C . GLN A 1 71 ? 14.359 -4.065 -13.252 1.00 71.12 71 GLN A C 1
ATOM 552 O O . GLN A 1 71 ? 14.974 -4.387 -12.229 1.00 71.12 71 GLN A O 1
ATOM 557 N N . CYS A 1 72 ? 13.722 -2.900 -13.368 1.00 73.00 72 CYS A N 1
ATOM 558 C CA . CYS A 1 72 ? 13.615 -1.993 -12.244 1.00 73.00 72 CYS A CA 1
ATOM 559 C C . CYS A 1 72 ? 12.707 -2.679 -11.228 1.00 73.00 72 CYS A C 1
ATOM 561 O O . CYS A 1 72 ? 11.522 -2.902 -11.473 1.00 73.00 72 CYS A O 1
ATOM 563 N N . THR A 1 73 ? 13.295 -3.134 -10.125 1.00 82.31 73 THR A N 1
ATOM 564 C CA . THR A 1 73 ? 12.533 -3.791 -9.069 1.00 82.31 73 THR A CA 1
ATOM 565 C C . THR A 1 73 ? 12.064 -2.695 -8.122 1.00 82.31 73 THR A C 1
ATOM 567 O O . THR A 1 73 ? 12.918 -2.081 -7.474 1.00 82.31 73 THR A O 1
ATOM 570 N N . PRO A 1 74 ? 10.751 -2.410 -8.055 1.00 86.38 74 PRO A N 1
ATOM 571 C CA . PRO A 1 74 ? 10.254 -1.332 -7.219 1.00 86.38 74 PRO A CA 1
ATOM 572 C C . PRO A 1 74 ? 10.547 -1.646 -5.752 1.00 86.38 74 PRO A C 1
ATOM 574 O O . PRO A 1 74 ? 10.333 -2.769 -5.285 1.00 86.38 74 PRO A O 1
ATOM 577 N N . ASN A 1 75 ? 11.039 -0.645 -5.030 1.00 89.50 75 ASN A N 1
ATOM 578 C CA . ASN A 1 75 ? 11.273 -0.720 -3.595 1.00 89.50 75 ASN A CA 1
ATOM 579 C C . ASN A 1 75 ? 10.201 0.113 -2.892 1.00 89.50 75 ASN A C 1
ATOM 581 O O . ASN A 1 75 ? 10.413 1.279 -2.555 1.00 89.50 75 ASN A O 1
ATOM 585 N N . TRP A 1 76 ? 9.027 -0.494 -2.718 1.00 94.88 76 TRP A N 1
ATOM 586 C CA . TRP A 1 76 ? 7.879 0.155 -2.098 1.00 94.88 76 TRP A CA 1
ATOM 587 C C . TRP A 1 76 ? 8.126 0.419 -0.614 1.00 94.88 76 TRP A C 1
ATOM 589 O O . TRP A 1 76 ? 8.240 -0.509 0.186 1.00 94.88 76 TRP A O 1
ATOM 599 N N . GLN A 1 77 ? 8.146 1.694 -0.251 1.00 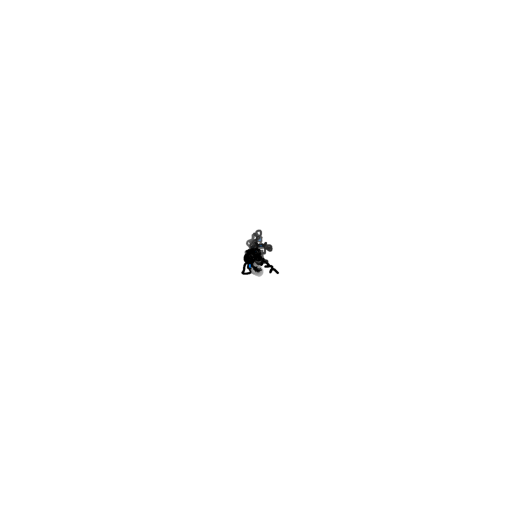96.31 77 GLN A N 1
ATOM 600 C CA . GLN A 1 77 ? 8.172 2.181 1.120 1.00 96.31 77 GLN A CA 1
ATOM 601 C C . GLN A 1 77 ? 6.793 2.759 1.429 1.00 96.31 77 GLN A C 1
ATOM 603 O O . GLN A 1 77 ? 6.301 3.606 0.686 1.00 96.31 77 GLN A O 1
ATOM 608 N N . CYS A 1 78 ? 6.140 2.286 2.489 1.00 97.88 78 CYS A N 1
ATOM 609 C CA . CYS A 1 78 ? 4.797 2.739 2.844 1.00 97.88 78 CYS A CA 1
ATOM 610 C C . CYS A 1 78 ? 4.781 3.433 4.204 1.00 97.88 78 CYS A C 1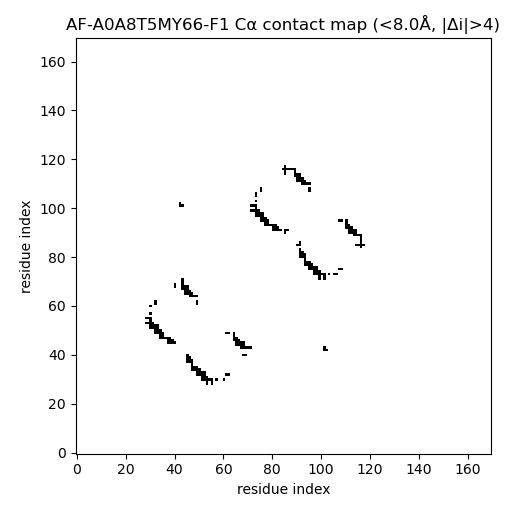
ATOM 612 O O . CYS A 1 78 ? 5.524 3.043 5.102 1.00 97.88 78 CYS A O 1
ATOM 614 N N . THR A 1 79 ? 3.897 4.416 4.367 1.0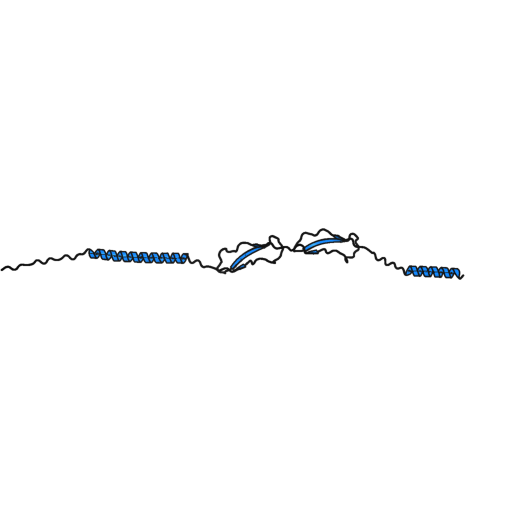0 97.81 79 THR A N 1
ATOM 615 C CA . THR A 1 79 ? 3.576 4.985 5.680 1.00 97.81 79 THR A CA 1
ATOM 616 C C . THR A 1 79 ? 2.833 3.972 6.549 1.00 97.81 79 THR A C 1
ATOM 618 O O . THR A 1 79 ? 2.301 2.968 6.057 1.00 97.81 79 THR A O 1
ATOM 621 N N . GLU A 1 80 ? 2.736 4.283 7.840 1.00 97.81 80 GLU A N 1
ATOM 622 C CA . GLU A 1 80 ? 1.778 3.627 8.725 1.00 97.81 80 GLU A CA 1
ATOM 623 C C . GLU A 1 80 ? 0.336 3.859 8.256 1.00 97.81 80 GLU A C 1
ATOM 625 O O . GLU A 1 80 ? 0.049 4.735 7.430 1.00 97.81 80 GLU A O 1
ATOM 630 N N . TRP A 1 81 ? -0.564 3.021 8.764 1.00 97.81 81 TRP A N 1
ATOM 631 C CA . TRP A 1 81 ? -1.992 3.141 8.504 1.00 97.81 81 TRP A CA 1
ATOM 632 C C . TRP A 1 81 ? -2.580 4.335 9.256 1.00 97.81 81 TRP A C 1
ATOM 634 O O . TRP A 1 81 ? -2.423 4.441 10.467 1.00 97.81 81 TRP A O 1
ATOM 644 N N . ASP A 1 82 ? -3.294 5.184 8.526 1.00 96.62 82 ASP A N 1
ATOM 645 C CA . ASP A 1 82 ? -3.978 6.367 9.029 1.00 96.62 82 ASP A CA 1
ATOM 646 C C . ASP A 1 82 ? -5.503 6.238 8.843 1.00 96.62 82 ASP A C 1
ATOM 648 O O . ASP A 1 82 ? -5.961 5.802 7.771 1.00 96.62 82 ASP A O 1
ATOM 652 N N . PRO A 1 83 ? -6.308 6.604 9.856 1.00 95.00 83 PRO A N 1
ATOM 653 C CA . PRO A 1 83 ? -5.904 6.910 11.239 1.00 95.00 83 PRO A CA 1
ATOM 654 C C . PRO A 1 83 ? -5.416 5.659 11.989 1.00 95.00 83 PRO A C 1
ATOM 656 O O . PRO A 1 83 ? -5.708 4.548 11.561 1.00 95.00 83 PRO A O 1
ATOM 659 N N . GLU A 1 84 ? -4.693 5.818 13.105 1.00 94.56 84 GLU A N 1
ATOM 660 C CA . GLU A 1 84 ? -4.142 4.693 13.892 1.00 94.56 84 GLU A CA 1
ATOM 661 C C . GLU A 1 84 ? -5.243 3.771 14.450 1.00 94.56 84 GLU A C 1
ATOM 663 O O . GLU A 1 84 ? -5.193 2.548 14.291 1.00 94.56 84 GLU A O 1
ATOM 668 N N . ILE A 1 85 ? -6.276 4.368 15.050 1.00 93.31 85 ILE A N 1
ATOM 669 C CA . ILE A 1 85 ? -7.480 3.668 15.507 1.00 93.31 85 ILE A CA 1
ATOM 670 C C . ILE A 1 85 ? -8.424 3.526 14.318 1.00 93.31 85 ILE A C 1
ATOM 672 O O . ILE A 1 85 ? -8.587 4.463 13.537 1.00 93.31 85 ILE A O 1
ATOM 676 N N . CYS A 1 86 ? -9.052 2.359 14.176 1.00 95.88 86 CYS A N 1
ATOM 677 C CA . CYS A 1 86 ? -10.006 2.144 13.098 1.00 95.88 86 CYS A CA 1
ATOM 678 C C . CYS A 1 86 ? -11.154 3.165 13.198 1.00 95.88 86 CYS A C 1
ATOM 680 O O . CYS A 1 86 ? -11.754 3.272 14.263 1.00 95.88 86 CYS A O 1
ATOM 682 N N . PRO A 1 87 ? -11.466 3.917 12.133 1.00 95.00 87 PRO A N 1
ATOM 683 C CA . PRO A 1 87 ? -12.577 4.867 12.132 1.00 95.00 87 PRO A CA 1
ATOM 684 C C . PRO A 1 87 ? -13.917 4.176 11.824 1.00 95.00 87 PRO A C 1
ATOM 686 O O . PRO A 1 87 ? -13.944 3.064 11.300 1.00 95.00 87 PRO A O 1
ATOM 689 N N . GLU A 1 88 ? -15.042 4.858 12.069 1.00 94.94 88 GLU A N 1
ATOM 690 C CA . GLU A 1 88 ? -16.407 4.327 11.859 1.00 94.94 88 GLU A CA 1
ATOM 691 C C . GLU A 1 88 ? -16.655 3.794 10.437 1.00 94.94 88 GLU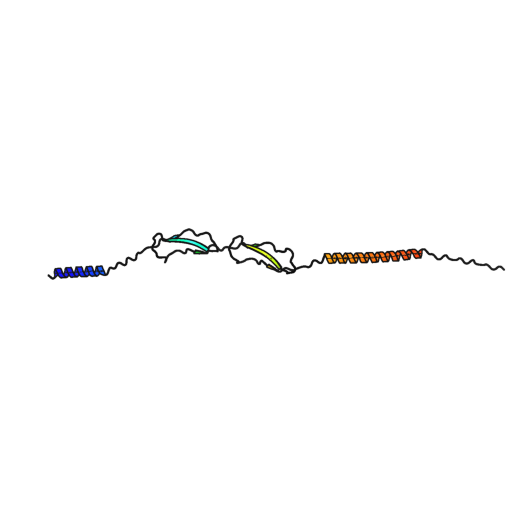 A C 1
ATOM 693 O O . GLU A 1 88 ? -17.365 2.809 10.235 1.00 94.94 88 GLU A O 1
ATOM 698 N N . ASN A 1 89 ? -16.020 4.396 9.425 1.00 95.38 89 ASN A N 1
ATOM 699 C CA . ASN A 1 89 ? -16.119 3.937 8.035 1.00 95.38 89 ASN A CA 1
ATOM 700 C C . ASN A 1 89 ? -15.361 2.613 7.769 1.00 95.38 89 ASN A C 1
ATOM 702 O O . ASN A 1 89 ? -15.308 2.159 6.622 1.00 95.38 89 ASN A O 1
ATOM 706 N N . SER A 1 90 ? -14.774 2.011 8.812 1.00 95.81 90 SER A N 1
ATOM 707 C CA . SER A 1 90 ? -14.073 0.724 8.804 1.00 95.81 90 SER A CA 1
ATOM 708 C C . SER A 1 90 ? -12.927 0.661 7.793 1.00 95.81 90 SER A C 1
ATOM 710 O O . SER A 1 90 ? -12.618 -0.402 7.247 1.00 95.81 90 SER A O 1
ATOM 712 N N . ARG A 1 91 ? -12.307 1.811 7.496 1.00 97.12 91 ARG A N 1
ATOM 713 C CA . ARG A 1 91 ? -11.286 1.941 6.458 1.00 97.12 91 ARG A CA 1
ATOM 714 C C . ARG A 1 91 ? -10.098 2.755 6.946 1.00 97.12 91 ARG A C 1
ATOM 716 O O . ARG A 1 91 ? -10.240 3.904 7.341 1.00 97.12 91 ARG A O 1
ATOM 72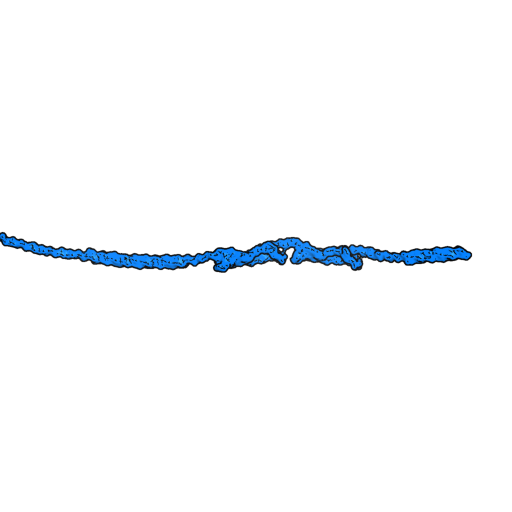3 N N . GLN A 1 92 ? -8.915 2.172 6.801 1.00 98.00 92 GLN A N 1
ATOM 724 C CA . GLN A 1 92 ? -7.642 2.861 6.994 1.00 98.00 92 GLN A CA 1
ATOM 725 C C . GLN A 1 92 ? -6.915 2.994 5.659 1.00 98.00 92 GLN A C 1
ATOM 727 O O . GLN A 1 92 ? -7.076 2.160 4.756 1.00 98.00 92 GLN A O 1
ATOM 732 N N . THR A 1 93 ? -6.100 4.036 5.546 1.00 98.00 93 THR A N 1
ATOM 733 C CA . THR A 1 93 ? -5.317 4.339 4.348 1.00 98.00 93 THR A CA 1
ATOM 734 C C . THR A 1 93 ? -3.837 4.441 4.669 1.00 98.00 93 THR A C 1
ATOM 736 O O . THR A 1 93 ? -3.460 4.730 5.796 1.00 98.00 93 THR A O 1
ATOM 739 N N . LYS A 1 94 ? -2.984 4.161 3.691 1.00 98.06 94 LYS A N 1
ATOM 740 C CA . LYS A 1 94 ? -1.547 4.427 3.772 1.00 98.06 94 LYS A CA 1
ATOM 741 C C . LYS A 1 94 ? -1.046 4.880 2.414 1.00 98.06 94 LYS A C 1
ATOM 743 O O . LYS A 1 94 ? -1.681 4.594 1.402 1.00 98.06 94 LYS A O 1
ATOM 748 N N . ILE A 1 95 ? 0.104 5.532 2.385 1.00 97.25 95 ILE A N 1
ATOM 749 C CA . ILE A 1 95 ? 0.728 6.003 1.149 1.00 97.25 95 ILE A CA 1
ATOM 750 C C . ILE A 1 95 ? 1.962 5.149 0.890 1.00 97.25 95 ILE A C 1
ATOM 752 O O . ILE A 1 95 ? 2.788 4.999 1.786 1.00 97.25 95 ILE A O 1
ATOM 756 N N . CYS A 1 96 ? 2.096 4.599 -0.317 1.00 96.94 96 CYS A N 1
ATOM 757 C CA . CYS A 1 96 ? 3.267 3.831 -0.731 1.00 96.94 96 CYS A CA 1
ATOM 758 C C . CYS A 1 96 ? 4.003 4.537 -1.875 1.00 96.94 96 CYS A C 1
ATOM 760 O O . CYS A 1 96 ? 3.434 4.758 -2.948 1.00 96.94 96 CYS A O 1
ATOM 762 N N . THR A 1 97 ? 5.283 4.843 -1.668 1.00 94.69 97 THR A N 1
ATOM 763 C CA . THR A 1 97 ? 6.180 5.452 -2.657 1.00 94.69 97 THR A CA 1
ATOM 764 C C . THR A 1 97 ? 7.267 4.467 -3.070 1.00 94.69 97 THR A C 1
ATOM 766 O O . THR A 1 97 ? 7.723 3.647 -2.273 1.00 94.69 97 THR A O 1
ATOM 769 N N . ASP A 1 98 ? 7.663 4.508 -4.339 1.00 93.25 98 ASP A N 1
ATOM 770 C CA . ASP A 1 98 ? 8.760 3.682 -4.837 1.00 93.25 98 ASP A CA 1
ATOM 771 C C . ASP A 1 98 ? 10.084 4.430 -4.675 1.00 93.25 98 ASP A C 1
ATOM 773 O O . ASP A 1 98 ? 10.341 5.406 -5.377 1.00 93.25 98 ASP A O 1
ATOM 777 N N . ALA A 1 99 ? 10.941 3.958 -3.769 1.00 87.69 99 ALA A N 1
ATOM 778 C CA . ALA A 1 99 ? 12.248 4.566 -3.531 1.00 87.69 99 ALA A CA 1
ATOM 779 C C . ALA A 1 99 ? 13.186 4.478 -4.750 1.00 87.69 99 ALA A C 1
ATOM 781 O O . ALA A 1 99 ? 14.125 5.265 -4.856 1.00 87.69 99 ALA A O 1
ATOM 782 N N . ASN A 1 100 ? 12.929 3.542 -5.669 1.00 83.06 100 ASN A N 1
ATOM 783 C CA . ASN A 1 100 ? 13.730 3.342 -6.873 1.00 83.06 100 ASN A CA 1
ATOM 784 C C . ASN A 1 100 ? 13.188 4.103 -8.094 1.00 83.06 100 ASN A C 1
ATOM 786 O O . ASN A 1 100 ? 13.833 4.072 -9.139 1.00 83.06 100 ASN A O 1
ATOM 790 N N . ASN A 1 101 ? 12.047 4.797 -7.975 1.00 83.06 101 ASN A N 1
ATOM 791 C CA . ASN A 1 101 ? 11.398 5.536 -9.066 1.00 83.06 101 ASN A CA 1
ATOM 792 C C . ASN A 1 101 ? 11.263 4.717 -10.366 1.00 83.06 101 ASN A C 1
ATOM 794 O O . ASN A 1 101 ? 11.532 5.210 -11.457 1.00 83.06 101 ASN A O 1
ATOM 798 N N . CYS A 1 102 ? 10.832 3.461 -10.261 1.00 82.31 102 CYS A N 1
ATOM 799 C CA . CYS A 1 102 ? 10.675 2.546 -11.390 1.00 82.31 102 CYS A CA 1
ATOM 800 C C . CYS A 1 102 ? 9.459 2.849 -12.281 1.00 82.31 102 CYS A C 1
ATOM 802 O O . CYS A 1 102 ? 9.224 2.114 -13.235 1.00 82.31 102 CYS A O 1
ATOM 804 N N . GLU A 1 103 ? 8.653 3.868 -11.955 1.00 81.94 103 GLU A N 1
ATOM 805 C CA . GLU A 1 103 ? 7.454 4.283 -12.711 1.00 81.94 103 GLU A CA 1
ATOM 806 C C . GLU A 1 103 ? 6.450 3.143 -12.987 1.00 81.94 103 GLU A C 1
ATOM 808 O O . GLU A 1 103 ? 5.645 3.191 -13.916 1.00 81.94 103 GLU A O 1
ATOM 813 N N . THR A 1 104 ? 6.458 2.110 -12.142 1.00 81.62 104 THR A N 1
ATOM 814 C CA . THR A 1 104 ? 5.607 0.926 -12.271 1.00 81.62 104 THR A CA 1
ATOM 815 C C . THR A 1 104 ? 4.616 0.826 -11.116 1.00 81.62 104 THR A C 1
ATOM 817 O O . THR A 1 104 ? 4.854 1.325 -10.021 1.00 81.62 104 THR A O 1
ATOM 820 N N . THR A 1 105 ? 3.496 0.139 -11.337 1.00 86.56 105 THR A N 1
ATOM 821 C CA . THR A 1 105 ? 2.545 -0.264 -10.283 1.00 86.56 105 THR A CA 1
ATOM 822 C C . THR A 1 105 ? 2.677 -1.742 -9.921 1.00 86.56 105 THR A C 1
ATOM 824 O O . THR A 1 105 ? 1.950 -2.252 -9.064 1.00 86.56 105 THR A O 1
ATOM 827 N N . LYS A 1 106 ? 3.620 -2.451 -10.555 1.00 85.62 106 LYS A N 1
ATOM 828 C CA . LYS A 1 106 ? 3.876 -3.868 -10.305 1.00 85.62 106 LYS A CA 1
ATOM 829 C C . LYS A 1 106 ? 4.217 -4.085 -8.830 1.00 85.62 106 LYS A C 1
ATOM 831 O O . LYS A 1 106 ? 5.074 -3.409 -8.265 1.00 85.62 106 LYS A O 1
ATOM 836 N N . ASN A 1 107 ? 3.536 -5.047 -8.209 1.00 87.81 107 ASN A N 1
ATOM 837 C CA . ASN A 1 107 ? 3.686 -5.389 -6.792 1.00 87.81 107 ASN A CA 1
ATOM 838 C C . ASN A 1 107 ? 3.460 -4.213 -5.815 1.00 87.81 107 ASN A C 1
ATOM 840 O O . ASN A 1 107 ? 3.903 -4.306 -4.670 1.00 87.81 107 ASN A O 1
ATOM 844 N N . LYS A 1 108 ? 2.787 -3.122 -6.228 1.00 94.25 108 LYS A N 1
ATOM 845 C CA . LYS A 1 108 ? 2.448 -2.021 -5.315 1.00 94.25 108 LYS A CA 1
ATOM 846 C C . LYS A 1 108 ? 1.544 -2.549 -4.191 1.00 94.25 108 LYS A C 1
ATOM 848 O O . LYS A 1 108 ? 0.503 -3.139 -4.496 1.00 94.25 108 LYS A O 1
ATOM 853 N N . PRO A 1 109 ? 1.902 -2.363 -2.906 1.00 96.06 109 PRO A N 1
ATOM 854 C CA . PRO A 1 109 ? 1.046 -2.772 -1.799 1.00 96.06 109 PRO A CA 1
ATOM 855 C C . PRO A 1 109 ? -0.301 -2.030 -1.821 1.00 96.06 109 PRO A C 1
ATOM 857 O O . PRO A 1 109 ? -0.356 -0.880 -2.258 1.00 96.06 109 PRO A O 1
ATOM 860 N N . PRO A 1 110 ? -1.388 -2.640 -1.315 1.00 96.06 110 PRO A N 1
ATOM 861 C CA . PRO A 1 110 ? -2.679 -1.968 -1.231 1.00 96.06 110 PRO A CA 1
ATOM 862 C C . PRO A 1 110 ? -2.607 -0.776 -0.271 1.00 96.06 110 PRO A C 1
ATOM 864 O O . PRO A 1 110 ? -2.128 -0.901 0.856 1.00 96.06 110 PRO A O 1
ATOM 867 N N . GLU A 1 111 ? -3.118 0.370 -0.715 1.00 97.44 111 GLU A N 1
ATOM 868 C CA . GLU A 1 111 ? -3.140 1.633 0.046 1.00 97.44 111 GLU A CA 1
ATOM 869 C C . GLU A 1 111 ? -4.403 1.798 0.895 1.00 97.44 111 GLU A C 1
ATOM 871 O O . GLU A 1 111 ? -4.554 2.776 1.620 1.00 97.44 111 GLU A O 1
ATOM 876 N N . VAL A 1 112 ? -5.306 0.821 0.838 1.00 97.62 112 VAL A N 1
ATOM 877 C CA . VAL A 1 112 ? -6.534 0.790 1.622 1.00 97.62 112 VAL A CA 1
ATOM 878 C C . VAL A 1 112 ? -6.713 -0.593 2.223 1.00 97.62 112 VAL A C 1
ATOM 880 O O . VAL A 1 112 ? -6.583 -1.595 1.517 1.00 97.62 112 VAL A O 1
ATOM 883 N N . LYS A 1 113 ? -7.071 -0.649 3.506 1.00 97.25 113 LYS A N 1
ATOM 884 C CA . LYS A 1 113 ? -7.521 -1.881 4.159 1.00 97.25 113 LYS A CA 1
ATOM 885 C C . LYS A 1 113 ? -8.821 -1.659 4.920 1.00 97.25 113 LYS A C 1
ATOM 887 O O . LYS A 1 113 ? -9.145 -0.536 5.308 1.00 97.25 113 LYS A O 1
ATOM 892 N N . LEU A 1 114 ? -9.529 -2.760 5.142 1.00 97.38 114 LEU A N 1
ATOM 893 C CA . LEU A 1 114 ? -10.640 -2.813 6.082 1.00 97.38 114 LEU A CA 1
ATOM 894 C C . LEU A 1 114 ? -10.106 -3.056 7.496 1.00 97.38 114 LEU A C 1
ATOM 896 O O . LEU A 1 114 ? -9.095 -3.739 7.675 1.00 97.38 114 LEU A O 1
ATOM 900 N N . CYS A 1 115 ? -10.788 -2.497 8.483 1.00 96.06 115 CYS A N 1
ATOM 901 C CA . CYS A 1 115 ? -10.521 -2.702 9.901 1.00 96.06 115 CYS A CA 1
ATOM 902 C C . CYS A 1 115 ? -11.846 -2.792 10.669 1.00 96.06 115 CYS A C 1
ATOM 904 O O . CYS A 1 115 ? -12.901 -2.473 10.120 1.00 96.06 115 CYS A O 1
ATOM 906 N N . THR A 1 116 ? -11.793 -3.240 11.921 1.00 96.62 116 THR A N 1
ATOM 907 C CA . THR A 1 116 ? -12.968 -3.315 12.796 1.00 96.62 116 THR A CA 1
ATOM 908 C C . THR A 1 116 ? -13.005 -2.085 13.690 1.00 96.62 116 THR A C 1
ATOM 910 O O . THR A 1 116 ? -12.052 -1.835 14.426 1.00 96.62 116 THR A O 1
ATOM 913 N N . PHE A 1 117 ? -14.087 -1.316 13.604 1.00 95.25 117 PHE A N 1
ATOM 914 C CA . PHE A 1 117 ? -14.367 -0.229 14.536 1.00 95.25 117 PHE A CA 1
ATOM 915 C C . PHE A 1 117 ? -14.886 -0.807 15.860 1.00 95.25 117 PHE A C 1
ATOM 917 O O . PHE A 1 117 ? -15.775 -1.661 15.846 1.00 95.25 117 PHE A O 1
ATOM 924 N N . GLU A 1 118 ? -14.329 -0.358 16.986 1.00 91.19 118 GLU A N 1
ATOM 925 C CA . GLU A 1 118 ? -14.765 -0.740 18.332 1.00 91.19 118 GLU A CA 1
ATOM 926 C C . GLU A 1 118 ? -15.250 0.504 19.077 1.00 91.19 118 GLU A C 1
ATOM 928 O O . GLU A 1 118 ? -14.508 1.473 19.241 1.00 91.19 118 GLU A O 1
ATOM 933 N N . ASP A 1 119 ? -16.503 0.471 19.526 1.00 87.69 119 ASP A N 1
ATOM 934 C CA . ASP A 1 119 ? -17.076 1.541 20.335 1.00 87.69 119 ASP A CA 1
ATOM 935 C C . ASP A 1 119 ? -16.468 1.551 21.748 1.00 87.69 119 ASP A C 1
ATOM 937 O O . ASP A 1 119 ? -16.523 0.552 22.473 1.00 87.69 119 ASP A O 1
ATOM 941 N N . ASP A 1 120 ? -15.969 2.707 22.189 1.00 86.44 120 ASP A N 1
ATOM 942 C CA . ASP A 1 120 ? -15.519 2.902 23.569 1.00 86.44 120 ASP A CA 1
ATOM 943 C C . ASP A 1 120 ? -16.663 3.418 24.465 1.00 86.44 120 ASP A C 1
ATOM 945 O O . ASP A 1 120 ? -16.966 4.613 24.538 1.00 86.44 120 ASP A O 1
ATOM 949 N N . TYR A 1 121 ? -17.297 2.493 25.192 1.00 89.81 121 TYR A N 1
ATOM 950 C CA . TYR A 1 121 ? -18.351 2.787 26.172 1.00 89.81 121 TYR A CA 1
ATOM 951 C C . TYR A 1 121 ? -17.842 2.894 27.619 1.00 89.81 121 TYR A C 1
ATOM 953 O O . TYR A 1 121 ? -18.650 2.914 28.553 1.00 89.81 121 TYR A O 1
ATOM 961 N N . THR A 1 122 ? -16.526 2.960 27.850 1.00 90.25 122 THR A N 1
ATOM 962 C CA . THR A 1 122 ? -15.956 2.987 29.212 1.00 90.25 122 THR A CA 1
ATOM 963 C C . THR A 1 122 ? -16.522 4.131 30.055 1.00 90.25 122 THR A C 1
ATOM 965 O O . THR A 1 122 ? -16.888 3.935 31.217 1.00 90.25 122 THR A O 1
ATOM 968 N N . TRP A 1 123 ? -16.695 5.313 29.461 1.00 88.69 123 TRP A N 1
ATOM 969 C CA . TRP A 1 123 ? -17.276 6.476 30.131 1.00 88.69 123 TRP A CA 1
ATOM 970 C C . TRP A 1 123 ? -18.726 6.238 30.585 1.00 88.69 123 TRP A C 1
ATOM 972 O O . TRP A 1 123 ? -19.079 6.611 31.706 1.00 88.69 123 TRP A O 1
ATOM 982 N N . LEU A 1 124 ? -19.552 5.567 29.770 1.00 92.56 124 LEU A N 1
ATOM 983 C CA . LEU A 1 124 ? -20.932 5.223 30.133 1.00 92.56 124 LEU A CA 1
ATOM 984 C C . LEU A 1 124 ? -20.958 4.295 31.342 1.00 92.56 124 LEU A C 1
ATOM 986 O O . LEU A 1 124 ? -21.757 4.496 32.256 1.00 92.56 124 LEU A O 1
ATOM 990 N N . VAL A 1 125 ? -20.056 3.313 31.380 1.00 93.94 125 VAL A N 1
ATOM 991 C CA . VAL A 1 125 ? -19.940 2.388 32.512 1.00 93.94 125 VAL A CA 1
ATOM 992 C C . VAL A 1 125 ? -19.604 3.151 33.794 1.00 93.94 125 VAL A C 1
ATOM 994 O O . VAL A 1 125 ? -20.286 2.964 34.802 1.00 93.94 125 VAL A O 1
ATOM 997 N N . TYR A 1 126 ? -18.624 4.059 33.770 1.00 95.75 126 TYR A N 1
ATOM 998 C CA . TYR A 1 126 ? -18.279 4.863 34.949 1.00 95.75 126 TYR A CA 1
ATOM 999 C C . TYR A 1 126 ? -19.431 5.759 35.418 1.00 95.75 126 TYR A C 1
ATOM 1001 O O . TYR A 1 126 ? -19.685 5.847 36.622 1.00 95.75 126 TYR A O 1
ATOM 1009 N N . VAL A 1 127 ? -20.164 6.380 34.489 1.00 97.00 127 VAL A N 1
ATOM 1010 C CA . VAL A 1 127 ? -21.338 7.205 34.815 1.00 97.00 127 VAL A CA 1
ATOM 1011 C C . VAL A 1 127 ? -22.434 6.362 35.473 1.00 97.00 127 VAL A C 1
ATOM 1013 O O . VAL A 1 127 ? -22.957 6.746 36.520 1.00 97.00 127 VAL A O 1
ATOM 1016 N N . ILE A 1 128 ? -22.748 5.187 34.919 1.00 96.94 128 ILE A N 1
ATOM 1017 C CA . ILE A 1 128 ? -23.747 4.271 35.488 1.00 96.94 128 ILE A CA 1
ATOM 1018 C C . ILE A 1 128 ? -23.321 3.811 36.888 1.00 96.94 128 ILE A C 1
ATOM 1020 O O . ILE A 1 128 ? -24.124 3.851 37.820 1.00 96.94 128 ILE A O 1
ATOM 1024 N N . MET A 1 129 ? -22.053 3.434 37.068 1.00 97.00 129 MET A N 1
ATOM 1025 C CA . MET A 1 129 ? -21.522 3.017 38.369 1.00 97.00 129 MET A CA 1
ATOM 1026 C C . MET A 1 129 ? -21.618 4.133 39.416 1.00 97.00 129 MET A C 1
ATOM 1028 O O . MET A 1 129 ? -22.015 3.871 40.552 1.00 97.00 129 MET A O 1
ATOM 1032 N N . ALA A 1 130 ? -21.327 5.382 39.042 1.00 97.44 130 ALA A N 1
ATOM 1033 C CA . ALA A 1 130 ? -21.467 6.530 39.935 1.00 97.44 130 ALA A CA 1
ATOM 1034 C C . ALA A 1 130 ? -22.927 6.751 40.371 1.00 97.44 130 ALA A C 1
ATOM 1036 O O . ALA A 1 130 ? -23.190 6.979 41.555 1.00 97.44 130 ALA A O 1
ATOM 1037 N N . ILE A 1 131 ? -23.883 6.621 39.443 1.00 97.88 131 ILE A N 1
ATOM 1038 C CA . ILE A 1 131 ? -25.320 6.721 39.740 1.00 97.88 131 ILE A CA 1
ATOM 1039 C C . ILE A 1 131 ? -25.752 5.605 40.702 1.00 97.88 131 ILE A C 1
ATOM 1041 O O . ILE A 1 131 ? -26.433 5.880 41.691 1.00 97.88 131 ILE A O 1
ATOM 1045 N N . LEU A 1 132 ? -25.329 4.359 40.465 1.00 98.00 132 LEU A N 1
ATOM 1046 C CA . LEU A 1 132 ? -25.652 3.225 41.339 1.00 98.00 132 LEU A CA 1
ATOM 1047 C C . LEU A 1 132 ? -25.111 3.425 42.760 1.00 98.00 132 LEU A C 1
ATOM 1049 O O . LEU A 1 132 ? -25.841 3.216 43.729 1.00 98.00 132 LEU A O 1
ATOM 1053 N N . ILE A 1 133 ? -23.867 3.890 42.899 1.00 98.12 133 ILE A N 1
ATOM 1054 C CA . ILE A 1 133 ? -23.263 4.198 44.205 1.00 98.12 133 ILE A CA 1
ATOM 1055 C C . ILE A 1 133 ? -24.057 5.296 44.919 1.00 98.12 133 ILE A C 1
ATOM 1057 O O . ILE A 1 133 ? -24.357 5.168 46.106 1.00 98.12 133 ILE A O 1
ATOM 1061 N N . PHE A 1 134 ? -24.446 6.355 44.209 1.00 98.19 134 PHE A N 1
ATOM 1062 C CA . PHE A 1 134 ? -25.229 7.444 44.787 1.00 98.19 134 PHE A CA 1
ATOM 1063 C C . PHE A 1 134 ? -26.597 6.970 45.302 1.00 98.19 134 PHE A C 1
ATOM 1065 O O . PHE A 1 134 ? -26.990 7.312 46.420 1.00 98.19 134 PHE A O 1
ATOM 1072 N N . LEU A 1 135 ? -27.293 6.123 44.538 1.00 98.12 135 LEU A N 1
ATOM 1073 C CA . LEU A 1 135 ? -28.557 5.516 44.962 1.00 98.12 135 LEU A CA 1
ATOM 1074 C C . LEU A 1 135 ? -28.379 4.635 46.205 1.00 98.12 135 LEU A C 1
ATOM 1076 O O . LEU A 1 135 ? -29.172 4.732 47.141 1.00 98.12 135 LEU A O 1
ATOM 1080 N N . ILE A 1 136 ? -27.311 3.832 46.260 1.00 98.12 136 ILE A N 1
ATOM 1081 C CA . ILE A 1 136 ? -26.983 3.012 47.435 1.00 98.12 136 ILE A CA 1
ATOM 1082 C C . ILE A 1 136 ? -26.751 3.897 48.665 1.00 98.12 136 ILE A C 1
ATOM 1084 O O . ILE A 1 136 ? -27.285 3.610 49.736 1.00 98.12 136 ILE A O 1
ATOM 1088 N N . LEU A 1 137 ? -26.013 5.001 48.526 1.00 98.00 137 LEU A N 1
ATOM 1089 C CA . LEU A 1 137 ? -25.779 5.943 49.623 1.00 98.00 137 LEU A CA 1
ATOM 1090 C C . LEU A 1 137 ? -27.076 6.605 50.106 1.00 98.00 137 LEU A C 1
ATOM 1092 O O . LEU A 1 137 ? -27.275 6.731 51.313 1.00 98.00 137 LEU A O 1
ATOM 1096 N N . ILE A 1 138 ? -27.984 6.984 49.199 1.00 98.06 138 ILE A N 1
ATOM 1097 C CA . ILE A 1 138 ? -29.307 7.512 49.569 1.00 98.06 138 ILE A CA 1
ATOM 1098 C C . ILE A 1 138 ? -30.088 6.480 50.383 1.00 98.06 138 ILE A C 1
ATOM 1100 O O . ILE A 1 138 ? -30.620 6.811 51.444 1.00 98.06 138 ILE A O 1
ATOM 1104 N N . VAL A 1 139 ? -30.126 5.229 49.921 1.00 97.88 139 VAL A N 1
ATOM 1105 C CA . VAL A 1 139 ? -30.817 4.140 50.620 1.00 97.88 139 VAL A CA 1
ATOM 1106 C C . VAL A 1 139 ? -30.198 3.902 51.999 1.00 97.88 139 VAL A C 1
ATOM 1108 O O . VAL A 1 139 ? -30.928 3.824 52.986 1.00 97.88 139 VAL A O 1
ATOM 1111 N N . LEU A 1 140 ? -28.866 3.880 52.109 1.00 97.00 140 LEU A N 1
ATOM 1112 C CA . LEU A 1 140 ? -28.168 3.771 53.393 1.00 97.00 140 LEU A CA 1
ATOM 1113 C C . LEU A 1 140 ? -28.521 4.931 54.329 1.00 97.00 140 LEU A C 1
ATOM 1115 O O . LEU A 1 140 ? -28.840 4.699 55.493 1.00 97.00 140 LEU A O 1
ATOM 1119 N N . MET A 1 141 ? -28.542 6.171 53.833 1.00 96.38 141 MET A N 1
ATOM 1120 C CA . MET A 1 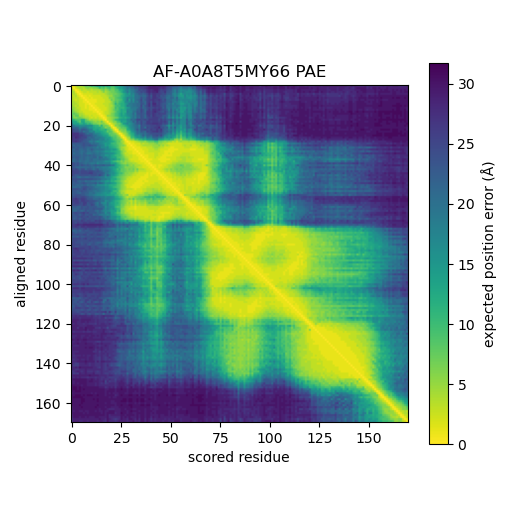141 ? -28.963 7.329 54.628 1.00 96.38 141 MET A CA 1
ATOM 1121 C C . MET A 1 141 ? -30.418 7.213 55.098 1.00 96.38 141 MET A C 1
ATOM 1123 O O . MET A 1 141 ? -30.718 7.570 56.239 1.00 96.38 141 MET A O 1
ATOM 1127 N N . MET A 1 142 ? -31.326 6.707 54.257 1.00 96.19 142 MET A N 1
ATOM 1128 C CA . MET A 1 142 ? -32.716 6.447 54.645 1.00 96.19 142 MET A CA 1
ATOM 1129 C C . MET A 1 142 ? -32.807 5.372 55.733 1.00 96.19 142 MET A C 1
ATOM 1131 O O . MET A 1 142 ? -33.499 5.581 56.728 1.00 96.19 142 MET A O 1
ATOM 1135 N N . ILE A 1 143 ? -32.071 4.266 55.602 1.00 96.38 143 ILE A N 1
ATOM 1136 C CA . ILE A 1 143 ? -32.025 3.194 56.608 1.00 96.38 143 ILE A CA 1
ATOM 1137 C C . ILE A 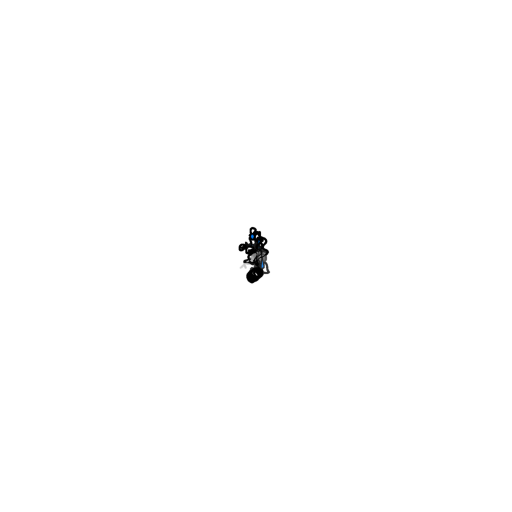1 143 ? -31.459 3.717 57.930 1.00 96.38 143 ILE A C 1
ATOM 1139 O O . ILE A 1 143 ? -32.055 3.486 58.978 1.00 96.38 143 ILE A O 1
ATOM 1143 N N . LEU A 1 144 ? -30.359 4.475 57.903 1.00 94.88 144 LEU A N 1
ATOM 1144 C CA . LEU A 1 144 ? -29.778 5.084 59.104 1.00 94.88 144 LEU A CA 1
ATOM 1145 C C . LEU A 1 144 ? -30.769 6.028 59.796 1.00 94.88 144 LEU A C 1
ATOM 1147 O O . LEU A 1 144 ? -30.855 6.033 61.026 1.00 94.88 144 LEU A O 1
ATOM 1151 N N . LYS A 1 145 ? -31.556 6.790 59.023 1.00 95.69 145 LYS A N 1
ATOM 1152 C CA . LYS A 1 145 ? -32.654 7.599 59.569 1.00 95.69 145 LYS A CA 1
ATOM 1153 C C . LYS A 1 145 ? -33.723 6.723 60.232 1.00 95.69 145 LYS A C 1
ATOM 1155 O O . LYS A 1 145 ? -34.126 7.044 61.343 1.00 95.69 145 LYS A O 1
ATOM 1160 N N . ILE A 1 146 ? -34.132 5.614 59.610 1.00 92.50 146 ILE A N 1
ATOM 1161 C CA . ILE A 1 146 ? -35.127 4.681 60.174 1.00 92.50 146 ILE A CA 1
ATOM 1162 C C . ILE A 1 146 ? -34.608 4.027 61.465 1.00 92.50 146 ILE A C 1
ATOM 1164 O O . ILE A 1 146 ? -35.314 4.027 62.470 1.00 92.50 146 ILE A O 1
ATOM 1168 N N . LEU A 1 147 ? -33.369 3.524 61.478 1.00 91.06 147 LEU A N 1
ATOM 1169 C CA . LEU A 1 147 ? -32.759 2.888 62.652 1.00 91.06 147 LEU A CA 1
ATOM 1170 C C . LEU A 1 147 ? -32.616 3.866 63.828 1.00 91.06 147 LEU A C 1
ATOM 1172 O O . LEU A 1 147 ? -32.889 3.498 64.970 1.00 91.06 147 LEU A O 1
ATOM 1176 N N . LYS A 1 148 ? -32.259 5.128 63.554 1.00 92.31 148 LYS A N 1
ATOM 1177 C CA . LYS A 1 148 ? -32.195 6.183 64.578 1.00 92.31 148 LYS A CA 1
ATOM 1178 C C . LYS A 1 148 ? -33.573 6.505 65.170 1.00 92.31 148 LYS A C 1
ATOM 1180 O O . LYS A 1 148 ? -33.671 6.790 66.362 1.00 92.31 148 LYS A O 1
ATOM 1185 N N . THR A 1 149 ? -34.637 6.449 64.367 1.00 88.00 149 THR A N 1
ATOM 1186 C CA . THR A 1 149 ? -36.012 6.635 64.860 1.00 88.00 149 THR A CA 1
ATOM 1187 C C . THR A 1 149 ? -36.403 5.530 65.844 1.00 88.00 149 THR A C 1
ATOM 1189 O O . THR A 1 149 ? -36.945 5.833 66.903 1.00 88.00 149 THR A O 1
ATOM 1192 N N . GLN A 1 150 ? -36.038 4.275 65.563 1.00 82.88 150 GLN A N 1
ATOM 1193 C CA . GLN A 1 150 ? -36.354 3.127 66.426 1.00 82.88 150 GLN A CA 1
ATOM 1194 C C . GLN A 1 150 ? -35.655 3.192 67.799 1.00 82.88 150 GLN A C 1
ATOM 1196 O O . GLN A 1 150 ? -36.268 2.897 68.824 1.00 82.88 150 GLN A O 1
ATOM 1201 N N . SER A 1 151 ? -34.395 3.646 67.867 1.00 77.69 151 SER A N 1
ATOM 1202 C CA . SER A 1 151 ? -33.697 3.801 69.155 1.00 77.69 151 SER A CA 1
ATOM 1203 C C . SER A 1 151 ? -34.303 4.890 70.049 1.00 77.69 151 SER A C 1
ATOM 1205 O O . SER A 1 151 ? -34.256 4.778 71.274 1.00 77.69 151 SER A O 1
ATOM 1207 N N . ASN A 1 152 ? -34.904 5.928 69.457 1.00 69.38 152 ASN A N 1
ATOM 1208 C CA . ASN A 1 152 ? -35.507 7.028 70.213 1.00 69.38 152 ASN A CA 1
ATOM 1209 C C . ASN A 1 152 ? -36.816 6.617 70.913 1.00 69.38 152 ASN A C 1
ATOM 1211 O O . ASN A 1 152 ? -37.128 7.160 71.971 1.00 69.38 152 ASN A O 1
ATOM 1215 N N . GLU A 1 153 ? -37.556 5.641 70.377 1.00 66.94 153 GLU A N 1
ATOM 1216 C CA . GLU A 1 153 ? -38.800 5.140 70.986 1.00 66.94 153 GLU A CA 1
ATOM 1217 C C . GLU A 1 153 ? -38.542 4.155 72.139 1.00 66.94 153 GLU A C 1
ATOM 1219 O O . GLU A 1 153 ? -39.258 4.171 73.140 1.00 66.94 153 GLU A O 1
ATOM 1224 N N . SER A 1 154 ? -37.456 3.374 72.086 1.00 62.31 154 SER A N 1
ATOM 1225 C CA . SER A 1 154 ? -37.065 2.467 73.181 1.00 62.31 154 SER A CA 1
ATOM 1226 C C . SER A 1 154 ? -36.631 3.164 74.488 1.00 62.31 154 SER A C 1
ATOM 1228 O O . SER A 1 154 ? -36.458 2.502 75.510 1.00 62.31 154 SER A O 1
ATOM 1230 N N . GLY A 1 155 ? -36.492 4.498 74.490 1.00 56.78 155 GLY A N 1
ATOM 1231 C CA . GLY A 1 155 ? -36.202 5.311 75.679 1.00 56.78 155 GLY A CA 1
ATOM 1232 C C . GLY A 1 155 ? -37.421 5.658 76.547 1.00 56.78 155 GLY A C 1
ATOM 1233 O O . GLY A 1 155 ? -37.254 6.209 77.635 1.00 56.78 155 GLY A O 1
ATOM 1234 N N . VAL A 1 156 ? -38.645 5.335 76.112 1.00 61.66 156 VAL A N 1
ATOM 1235 C CA . VAL A 1 156 ? -39.879 5.611 76.867 1.00 61.66 156 VAL A CA 1
ATOM 1236 C C . VAL A 1 156 ? -40.375 4.324 77.531 1.00 61.66 156 VAL A C 1
ATOM 1238 O O . VAL A 1 156 ? -41.293 3.659 77.059 1.00 61.66 156 VAL A O 1
ATOM 1241 N N . PHE A 1 157 ? -39.770 3.956 78.663 1.00 56.03 157 PHE A N 1
ATOM 1242 C CA . PHE A 1 157 ? -40.353 2.944 79.550 1.00 56.03 157 PHE A CA 1
ATOM 1243 C C . PHE A 1 157 ? -41.670 3.485 80.142 1.00 56.03 157 PHE A C 1
ATOM 1245 O O . PHE A 1 157 ? -41.656 4.550 80.771 1.00 56.03 157 PHE A O 1
ATOM 1252 N N . PRO A 1 158 ? -42.811 2.780 80.016 1.00 57.03 158 PRO A N 1
ATOM 1253 C CA . PRO A 1 158 ? -44.036 3.189 80.690 1.00 57.03 158 PRO A CA 1
ATOM 1254 C C . PRO A 1 158 ? -43.821 3.112 82.208 1.00 57.03 158 PRO A C 1
ATOM 1256 O O . PRO A 1 158 ? -43.498 2.052 82.751 1.00 57.03 158 PRO A O 1
ATOM 1259 N N . LYS A 1 159 ? -43.991 4.241 82.914 1.00 54.34 159 LYS A N 1
ATOM 1260 C CA . LYS A 1 159 ? -43.986 4.275 84.385 1.00 54.34 159 LYS A CA 1
ATOM 1261 C C . LYS A 1 159 ? -45.028 3.276 84.898 1.00 54.34 159 LYS A C 1
ATOM 1263 O O . LYS A 1 159 ? -46.224 3.493 84.721 1.00 54.34 159 LYS A O 1
ATOM 1268 N N . LYS A 1 160 ? -44.586 2.201 85.563 1.00 58.19 160 LYS A N 1
ATOM 1269 C CA . LYS A 1 160 ? -45.475 1.319 86.333 1.00 58.19 160 LYS A CA 1
ATOM 1270 C C . LYS A 1 160 ? -46.142 2.150 87.430 1.00 58.19 160 LYS A C 1
ATOM 1272 O O . LYS A 1 160 ? -45.496 2.537 88.401 1.00 58.19 160 LYS A O 1
ATOM 1277 N N . THR A 1 161 ? -47.432 2.425 87.283 1.00 60.84 161 THR A N 1
ATOM 1278 C CA . THR A 1 161 ? -48.273 2.966 88.350 1.00 60.84 161 THR A CA 1
ATOM 1279 C C . THR A 1 161 ? -48.480 1.883 89.406 1.00 60.84 161 THR A C 1
ATOM 1281 O O . THR A 1 161 ? -49.205 0.911 89.202 1.00 60.84 161 THR A O 1
ATOM 1284 N N . ILE A 1 162 ? -47.809 2.034 90.548 1.00 59.03 162 ILE A N 1
ATOM 1285 C CA . ILE A 1 162 ? -48.049 1.221 91.743 1.00 59.03 162 ILE A CA 1
ATOM 1286 C C . ILE A 1 162 ? -49.428 1.624 92.280 1.00 59.03 162 ILE A C 1
ATOM 1288 O O . ILE A 1 162 ? -49.606 2.747 92.748 1.00 59.03 162 ILE A O 1
ATOM 1292 N N . ARG A 1 163 ? -50.423 0.732 92.182 1.00 62.94 163 ARG A N 1
ATOM 1293 C CA . ARG A 1 163 ? -51.706 0.916 92.874 1.00 62.94 163 ARG A CA 1
ATOM 1294 C C . ARG A 1 163 ? -51.497 0.674 94.375 1.00 62.94 163 ARG A C 1
ATOM 1296 O O . ARG A 1 163 ? -51.008 -0.401 94.724 1.00 62.94 163 ARG A O 1
ATOM 1303 N N . PRO A 1 164 ? -51.857 1.618 95.263 1.00 58.38 164 PRO A N 1
ATOM 1304 C CA . PRO A 1 164 ? -51.787 1.393 96.700 1.00 58.38 164 PRO A CA 1
ATOM 1305 C C . PRO A 1 164 ? -52.822 0.341 97.111 1.00 58.38 164 PRO A C 1
ATOM 1307 O O . PRO A 1 164 ? -54.010 0.456 96.808 1.00 58.38 164 PRO A O 1
ATOM 1310 N N . TYR A 1 165 ? -52.347 -0.706 97.782 1.00 59.22 165 TYR A N 1
ATOM 1311 C CA . TYR A 1 165 ? -53.177 -1.765 98.342 1.00 59.22 165 TYR A CA 1
ATOM 1312 C C . TYR A 1 165 ? -53.811 -1.252 99.641 1.00 59.22 165 TYR A C 1
ATOM 1314 O O . TYR A 1 165 ? -53.130 -1.119 100.658 1.00 59.22 165 TYR A O 1
ATOM 1322 N N . TYR A 1 166 ? -55.103 -0.926 99.607 1.00 65.62 166 TYR A N 1
ATOM 1323 C CA . TYR A 1 166 ? -55.860 -0.622 100.819 1.00 65.62 166 TYR A CA 1
ATOM 1324 C C . TYR A 1 166 ? -56.167 -1.919 101.569 1.00 65.62 166 TYR A C 1
ATOM 1326 O O . TYR A 1 166 ? -56.753 -2.847 101.018 1.00 65.62 166 TYR A O 1
ATOM 1334 N N . LYS A 1 167 ? -55.763 -1.961 102.840 1.00 66.50 167 LYS A N 1
ATOM 1335 C CA . LYS A 1 167 ? -56.068 -3.027 103.795 1.00 66.50 167 LYS A CA 1
ATOM 1336 C C . LYS A 1 167 ? -57.381 -2.677 104.511 1.00 66.50 167 LYS A C 1
ATOM 1338 O O . LYS A 1 167 ? -57.394 -1.660 105.204 1.00 66.50 167 LYS A O 1
ATOM 1343 N N . PRO A 1 168 ? -58.467 -3.457 104.387 1.00 59.34 168 PRO A N 1
ATOM 1344 C CA . PRO A 1 168 ? -59.620 -3.280 105.260 1.00 59.34 168 PRO A CA 1
ATOM 1345 C C . PRO A 1 168 ? -59.306 -3.826 106.658 1.00 59.34 168 PRO A C 1
ATOM 1347 O O . PRO A 1 168 ? -58.684 -4.882 106.795 1.00 59.34 168 PRO A O 1
ATOM 1350 N N . LEU A 1 169 ? -59.691 -3.056 107.677 1.00 64.62 169 LEU A N 1
ATOM 1351 C CA . LEU A 1 169 ? -59.636 -3.411 109.093 1.00 64.62 169 LEU A CA 1
ATOM 1352 C C . LEU A 1 169 ? -60.865 -4.239 109.504 1.00 64.62 169 LEU A C 1
ATOM 1354 O O . LEU A 1 169 ? -61.968 -3.933 109.056 1.00 64.62 169 LEU A O 1
ATOM 1358 N N . GLN A 1 170 ? -60.603 -5.137 110.465 1.00 55.22 170 GLN A N 1
ATOM 1359 C CA . GLN A 1 170 ? -61.492 -5.982 111.284 1.00 55.22 170 GLN A CA 1
ATOM 1360 C C . GLN A 1 170 ? -61.983 -7.286 110.654 1.00 55.22 170 GLN A C 1
ATOM 1362 O O . GLN A 1 170 ? -62.809 -7.256 109.721 1.00 55.22 170 GLN A O 1
#

Mean predicted aligned error: 16.81 Å

Sequence (170 aa):
MKKKIFFIFIIILFLLVCLNVVCAAENNCTQNWQCTIWSACVGEIQIRSCIDSNNCGNDSAKPVENQSCFQCTPNWQCTEWDPEICPENSRQTKICTDANNCETTKNKPPEVKLCTFEDDYTWLVYVIMAILIFLILIVLMMILKILKTQSNESGVFPKKTIRPYYKPLQ

Foldseek 3Di:
DVVVVVVVVVVVVVVVVVVPPPPPVPVPQDFDWDKDPWDPQDLQKTFIDIDGPSPPVDCPPPDDGMDGDDDQDFDWDKDDWPPPAQDPVQKTFIDIDGPSPNVDCPPPDDGMDGHDHDDDCVVVVVVVVVVVVVVVVVVVVVVVVVVVVVVVVVVDDPPPDDDDDDDDDD

Radius of gyration: 58.9 Å; Cα contacts (8 Å, |Δi|>4): 142; chains: 1; bounding box: 105×16×210 Å

pLDDT: mean 84.14, std 13.56, range [54.34, 98.19]

Nearest PDB structures (foldseek):
  8b0h-assembly1_E  TM=5.729E-01  e=2.290E+00  Homo sapiens
  8b0f-assembly1_C  TM=5.382E-01  e=8.388E+00  Homo sapiens
  4lhu-assembly1_G  TM=2.496E-01  e=7.412E+00  Homo sapiens